Protein AF-A0A8K0J431-F1 (afdb_monomer_lite)

Sequence (73 aa):
MPTSHHVLLIGGHGKVAQLLTPLLLKRAWTVTSMIRTEEQVPAVEKLGDGLPGRLHVLVHSVAEVSTQERAAA

Radius of gyration: 13.06 Å; chains: 1; bounding box: 26×28×34 Å

pLDDT: mean 92.87, std 10.89, range [47.12, 98.56]

Structure (mmCIF, N/CA/C/O backbone):
data_AF-A0A8K0J431-F1
#
_entry.id   AF-A0A8K0J431-F1
#
loop_
_atom_site.group_PDB
_atom_site.id
_atom_site.type_symbol
_atom_site.label_atom_id
_atom_site.label_alt_id
_atom_site.label_comp_id
_atom_site.label_asym_id
_atom_site.label_entity_id
_atom_site.label_seq_id
_atom_site.pdbx_PDB_ins_code
_atom_site.Cartn_x
_atom_site.Cartn_y
_atom_site.Cartn_z
_atom_site.occupancy
_atom_site.B_iso_or_equiv
_atom_site.auth_seq_id
_atom_site.auth_comp_id
_atom_site.auth_asym_id
_atom_site.auth_atom_id
_atom_site.pdbx_PDB_model_num
ATOM 1 N N . MET A 1 1 ? -6.262 -16.938 18.337 1.00 47.12 1 MET A N 1
ATOM 2 C CA . MET A 1 1 ? -5.801 -15.581 17.971 1.00 47.12 1 MET A CA 1
ATOM 3 C C . MET A 1 1 ? -6.486 -15.197 16.672 1.00 47.12 1 MET A C 1
ATOM 5 O O . MET A 1 1 ? -6.587 -16.085 15.831 1.00 47.12 1 MET A O 1
ATOM 9 N N . PRO A 1 2 ? -7.016 -13.974 16.499 1.00 53.34 2 PRO A N 1
ATOM 10 C CA . PRO A 1 2 ? -7.563 -13.585 15.204 1.00 53.34 2 PRO A CA 1
ATOM 11 C C . PRO A 1 2 ? -6.432 -13.684 14.177 1.00 53.34 2 PRO A C 1
ATOM 13 O O . PRO A 1 2 ? -5.348 -13.145 14.388 1.00 53.34 2 PRO A O 1
ATOM 16 N N . THR A 1 3 ? -6.643 -14.456 13.117 1.00 59.91 3 THR A N 1
ATOM 17 C CA . THR A 1 3 ? -5.665 -14.620 12.043 1.00 59.91 3 THR A CA 1
ATOM 18 C C . THR A 1 3 ? -5.498 -13.277 11.342 1.00 59.91 3 THR A C 1
ATOM 20 O O . THR A 1 3 ? -6.424 -12.803 10.676 1.00 59.91 3 THR A O 1
ATOM 23 N N . SER A 1 4 ? -4.343 -12.637 11.514 1.00 78.62 4 SER A N 1
ATOM 24 C CA . SER A 1 4 ? -3.993 -11.429 10.770 1.00 78.62 4 SER A CA 1
ATOM 25 C C . SER A 1 4 ? -3.961 -11.774 9.285 1.00 78.62 4 SER A C 1
ATOM 27 O O . SER A 1 4 ? -3.166 -12.604 8.852 1.00 78.62 4 SER A O 1
ATOM 29 N N . HIS A 1 5 ? -4.876 -11.198 8.508 1.00 95.38 5 HIS A N 1
ATOM 30 C CA . HIS A 1 5 ? -4.916 -11.418 7.066 1.00 95.38 5 HIS A CA 1
ATOM 31 C C . HIS A 1 5 ? -3.835 -10.556 6.407 1.00 95.38 5 HIS A C 1
ATOM 33 O O . HIS A 1 5 ? -3.722 -9.362 6.706 1.00 95.38 5 HIS A O 1
ATOM 39 N N . HIS A 1 6 ? -3.063 -11.164 5.508 1.00 97.25 6 HIS A N 1
ATOM 40 C CA . HIS A 1 6 ? -2.046 -10.500 4.698 1.00 97.25 6 HIS A CA 1
ATOM 41 C C . HIS A 1 6 ? -2.476 -10.543 3.233 1.00 97.25 6 HIS A C 1
ATOM 43 O O . HIS A 1 6 ? -2.766 -11.616 2.706 1.00 97.25 6 HIS A O 1
ATOM 49 N N . VAL A 1 7 ? -2.538 -9.382 2.582 1.00 97.62 7 VAL A N 1
ATOM 50 C CA . VAL A 1 7 ? -2.978 -9.249 1.188 1.00 97.62 7 VAL A CA 1
ATOM 51 C C . VAL A 1 7 ? -1.903 -8.548 0.369 1.00 97.62 7 VAL A C 1
ATOM 53 O O . VAL A 1 7 ? -1.489 -7.448 0.719 1.00 97.62 7 VAL A O 1
ATOM 56 N N . LEU A 1 8 ? -1.497 -9.154 -0.746 1.00 97.44 8 LEU A N 1
ATOM 57 C CA . LEU A 1 8 ? -0.676 -8.512 -1.773 1.00 97.44 8 LEU A CA 1
ATOM 58 C C . LEU A 1 8 ? -1.580 -7.988 -2.896 1.00 97.44 8 LEU A C 1
ATOM 60 O O . LEU A 1 8 ? -2.283 -8.765 -3.540 1.00 97.44 8 LEU A O 1
ATOM 64 N N . LEU A 1 9 ? -1.550 -6.680 -3.146 1.00 97.31 9 LEU A N 1
ATOM 65 C CA . LEU A 1 9 ? -2.241 -6.044 -4.266 1.00 97.31 9 LEU A CA 1
ATOM 66 C C . LEU A 1 9 ? -1.240 -5.716 -5.374 1.00 97.31 9 LEU A C 1
ATOM 68 O O . LEU A 1 9 ? -0.426 -4.804 -5.247 1.00 97.31 9 LEU A O 1
ATOM 72 N N . ILE A 1 10 ? -1.325 -6.452 -6.481 1.00 96.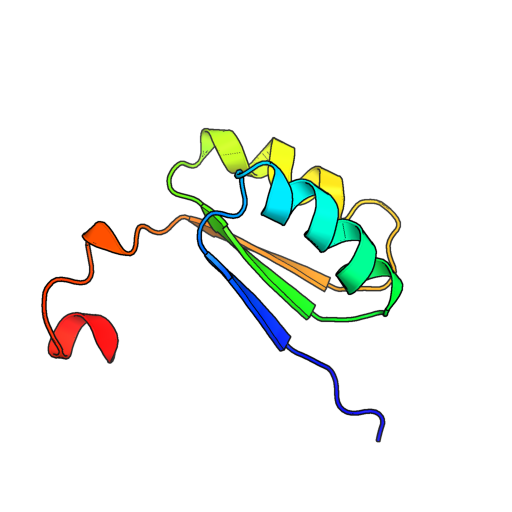69 10 ILE A N 1
ATOM 73 C CA . ILE A 1 10 ? -0.554 -6.184 -7.698 1.00 96.69 10 ILE A CA 1
ATOM 74 C C . ILE A 1 10 ? -1.232 -5.045 -8.466 1.00 96.69 10 ILE A C 1
ATOM 76 O O . ILE A 1 10 ? -2.418 -5.128 -8.781 1.00 96.69 10 ILE A O 1
ATOM 80 N N . GLY A 1 11 ? -0.483 -3.986 -8.783 1.00 96.19 11 GLY A N 1
ATOM 81 C CA . GLY A 1 11 ? -1.045 -2.796 -9.427 1.00 96.19 11 GLY A CA 1
ATOM 82 C C . GLY A 1 11 ? -1.714 -1.856 -8.423 1.00 96.19 11 GLY A C 1
ATOM 83 O O . GLY A 1 11 ? -2.813 -1.364 -8.667 1.00 96.19 11 GLY A O 1
ATOM 84 N N . GLY A 1 12 ? -1.037 -1.592 -7.306 1.00 97.38 12 GLY A N 1
ATOM 85 C CA . GLY A 1 12 ? -1.498 -0.799 -6.166 1.00 97.38 12 GLY A CA 1
ATOM 86 C C . GLY A 1 12 ? -2.009 0.609 -6.485 1.00 97.38 12 GLY A C 1
ATOM 87 O O . GLY A 1 12 ? -2.905 1.112 -5.812 1.00 97.38 12 GLY A O 1
ATOM 88 N N . HIS A 1 13 ? -1.492 1.227 -7.550 1.00 97.88 13 HIS A N 1
ATOM 89 C CA . HIS A 1 13 ? -1.938 2.537 -8.033 1.00 97.88 13 HIS A CA 1
ATOM 90 C C . HIS A 1 13 ? -3.151 2.455 -8.983 1.00 97.88 13 HIS A C 1
ATOM 92 O O . HIS A 1 13 ? -3.689 3.474 -9.405 1.00 97.88 13 HIS A O 1
ATOM 98 N N . GLY A 1 14 ? -3.617 1.257 -9.341 1.00 97.75 14 GLY A N 1
ATOM 99 C CA . GLY A 1 14 ? -4.813 1.074 -10.158 1.00 97.75 14 GLY A CA 1
ATOM 100 C C . GLY A 1 14 ? -6.087 1.478 -9.413 1.00 97.75 14 GLY A C 1
ATOM 101 O O . GLY A 1 14 ? -6.195 1.305 -8.201 1.00 97.75 14 GLY A O 1
ATOM 102 N N . LYS A 1 15 ? -7.099 1.958 -10.147 1.00 97.94 15 LYS A N 1
ATOM 103 C CA . LYS A 1 15 ? -8.368 2.462 -9.583 1.00 97.94 15 LYS A CA 1
ATOM 104 C C . LYS A 1 15 ? -9.009 1.506 -8.569 1.00 97.94 15 LYS A C 1
ATOM 106 O O . LYS A 1 15 ? -9.443 1.934 -7.506 1.00 97.94 15 LYS A O 1
ATOM 111 N N . VAL A 1 16 ? -9.077 0.214 -8.894 1.00 98.19 16 VAL A N 1
ATOM 112 C CA . VAL A 1 16 ? -9.705 -0.789 -8.017 1.00 98.19 16 VAL A CA 1
ATOM 113 C C . VAL A 1 16 ? -8.867 -1.034 -6.764 1.00 98.19 16 VAL A C 1
ATOM 115 O O . VAL A 1 16 ? -9.430 -1.087 -5.676 1.00 98.19 16 VAL A O 1
ATOM 118 N N . ALA A 1 17 ? -7.540 -1.122 -6.890 1.00 98.25 17 ALA A N 1
ATOM 119 C CA . ALA A 1 17 ? -6.652 -1.292 -5.744 1.00 98.25 17 ALA A CA 1
ATOM 120 C C . ALA A 1 17 ? -6.761 -0.104 -4.778 1.00 98.25 17 ALA A C 1
ATOM 122 O O . ALA A 1 17 ? -6.911 -0.310 -3.578 1.00 98.25 17 ALA A O 1
ATOM 123 N N . GLN A 1 18 ? -6.809 1.127 -5.299 1.00 98.38 18 GLN A N 1
ATOM 124 C CA . GLN A 1 18 ? 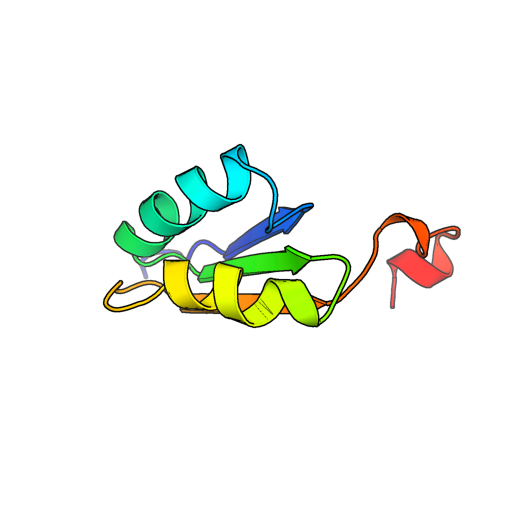-6.987 2.321 -4.470 1.00 98.38 18 GLN A CA 1
ATOM 125 C C . GLN A 1 18 ? -8.320 2.329 -3.705 1.00 98.38 18 GLN A C 1
ATOM 127 O O . GLN A 1 18 ? -8.361 2.748 -2.552 1.00 98.38 18 GLN A O 1
ATOM 132 N N . LEU A 1 19 ? -9.405 1.833 -4.312 1.00 98.56 19 LEU A N 1
ATOM 133 C CA . LEU A 1 19 ? -10.706 1.703 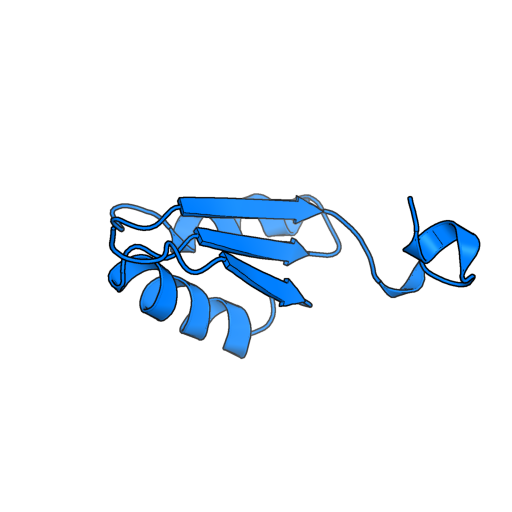-3.643 1.00 98.56 19 LEU A CA 1
ATOM 134 C C . LEU A 1 19 ? -10.738 0.548 -2.631 1.00 98.56 19 LEU A C 1
ATOM 136 O O . LEU A 1 19 ? -11.399 0.647 -1.599 1.00 98.56 19 LEU A O 1
ATOM 140 N N . LEU A 1 20 ? -10.035 -0.548 -2.920 1.00 98.50 20 LEU A N 1
ATOM 141 C CA . LEU A 1 20 ? -10.012 -1.747 -2.088 1.00 98.50 20 LEU A CA 1
ATOM 142 C C . LEU A 1 20 ? -9.154 -1.566 -0.829 1.00 98.50 20 LEU A C 1
ATOM 144 O O . LEU A 1 20 ? -9.580 -1.968 0.252 1.00 98.50 20 LEU A O 1
ATOM 148 N N . THR A 1 21 ? -7.983 -0.935 -0.947 1.00 98.50 21 THR A N 1
ATOM 149 C CA . THR A 1 21 ? -7.033 -0.711 0.155 1.00 98.50 21 THR A CA 1
ATOM 150 C C . THR A 1 21 ? -7.692 -0.182 1.436 1.00 98.50 21 THR A C 1
ATOM 152 O O . THR A 1 21 ? -7.598 -0.867 2.458 1.00 98.50 21 THR A O 1
ATOM 155 N N . PRO A 1 22 ? -8.439 0.940 1.439 1.00 98.38 22 PRO A N 1
ATOM 156 C CA . PRO A 1 22 ? -9.053 1.442 2.665 1.00 98.38 22 PRO A CA 1
ATOM 157 C C . PRO A 1 22 ? -10.112 0.488 3.241 1.00 98.38 22 PRO A C 1
ATOM 159 O O . PRO A 1 22 ? -10.314 0.466 4.453 1.00 98.38 22 PRO A O 1
ATOM 162 N N . LEU A 1 23 ? -10.783 -0.334 2.422 1.00 98.31 23 LEU A N 1
ATOM 163 C CA . LEU A 1 23 ? -11.746 -1.334 2.910 1.00 98.31 23 LEU A CA 1
ATOM 164 C C . LEU A 1 23 ? -11.052 -2.476 3.663 1.00 98.31 23 LEU A C 1
ATOM 166 O O . LEU A 1 23 ? -11.568 -2.939 4.681 1.00 98.31 23 LEU A O 1
ATOM 170 N N . LEU A 1 24 ? -9.887 -2.915 3.183 1.00 97.69 24 LEU A N 1
ATOM 171 C CA . LEU A 1 24 ? -9.076 -3.940 3.845 1.00 97.69 24 LEU A CA 1
ATOM 172 C C . LEU A 1 24 ? -8.448 -3.394 5.133 1.00 97.69 24 LEU A C 1
ATOM 174 O O . LEU A 1 24 ? -8.518 -4.035 6.181 1.00 97.69 24 LEU A O 1
ATOM 178 N N . LEU A 1 25 ? -7.908 -2.175 5.088 1.00 97.75 25 LEU A N 1
ATOM 179 C CA . LEU A 1 25 ? -7.286 -1.537 6.249 1.00 97.75 25 LEU A CA 1
ATOM 180 C C . LEU A 1 25 ? -8.303 -1.217 7.355 1.00 97.75 25 LEU A C 1
ATOM 182 O O . LEU A 1 25 ? -7.990 -1.395 8.528 1.00 97.75 25 LEU A O 1
ATOM 186 N N . LYS A 1 26 ? -9.551 -0.854 7.019 1.00 97.44 26 LYS A N 1
ATOM 187 C CA . LYS A 1 26 ? -10.654 -0.720 7.997 1.00 97.44 26 LYS A CA 1
ATOM 188 C C . LYS A 1 26 ? -10.951 -2.011 8.764 1.00 97.44 26 LYS A C 1
ATOM 190 O O . LYS A 1 26 ? -11.470 -1.947 9.873 1.00 97.44 26 LYS A O 1
ATOM 195 N N . ARG A 1 27 ? -10.616 -3.174 8.198 1.00 95.88 27 ARG A N 1
ATOM 196 C CA . ARG A 1 27 ? -10.744 -4.488 8.850 1.00 95.88 27 ARG A CA 1
ATOM 197 C C . ARG A 1 27 ? -9.500 -4.879 9.658 1.00 95.88 27 ARG A C 1
ATOM 199 O O . ARG A 1 27 ? -9.404 -6.026 10.081 1.00 95.88 27 ARG A O 1
ATOM 206 N N . ALA A 1 28 ? -8.560 -3.950 9.856 1.00 96.25 28 ALA A N 1
ATOM 207 C CA . ALA A 1 28 ? -7.270 -4.173 10.508 1.00 96.25 28 ALA A CA 1
ATOM 208 C C . ALA A 1 28 ? -6.388 -5.227 9.806 1.00 96.25 28 ALA A C 1
ATOM 210 O O . ALA A 1 28 ? -5.604 -5.927 10.445 1.00 96.25 28 ALA A O 1
ATOM 211 N N . TRP A 1 29 ? -6.517 -5.368 8.481 1.00 97.06 29 TRP A N 1
ATOM 212 C CA . TRP A 1 29 ? -5.670 -6.276 7.700 1.00 97.06 29 TRP A CA 1
ATOM 213 C C . TRP A 1 29 ? -4.319 -5.634 7.372 1.00 97.06 29 TRP A C 1
ATOM 215 O O . TRP A 1 29 ? -4.173 -4.410 7.403 1.00 97.06 29 TRP A O 1
ATOM 225 N N . THR A 1 30 ? -3.332 -6.467 7.036 1.00 98.00 30 THR A N 1
ATOM 226 C CA . THR A 1 30 ? -2.055 -6.007 6.476 1.00 98.00 30 THR A CA 1
ATOM 227 C C . THR A 1 30 ? -2.128 -6.069 4.955 1.00 98.00 30 THR A C 1
ATOM 229 O O . THR A 1 30 ? -2.397 -7.129 4.389 1.00 98.00 30 THR A O 1
ATOM 232 N N . VAL A 1 31 ? -1.884 -4.946 4.289 1.00 98.25 31 VAL A N 1
ATOM 233 C CA . VAL A 1 31 ? -1.891 -4.829 2.829 1.00 98.25 31 VAL A CA 1
ATOM 234 C C . VAL A 1 31 ? -0.492 -4.457 2.361 1.00 98.25 31 VAL A C 1
ATOM 236 O O . VAL A 1 31 ? 0.045 -3.439 2.782 1.00 98.25 31 VAL A O 1
ATOM 239 N N . THR A 1 32 ? 0.079 -5.248 1.461 1.00 98.50 32 THR A N 1
ATOM 240 C CA . THR A 1 32 ? 1.258 -4.878 0.677 1.00 98.50 32 THR A CA 1
ATOM 241 C C . THR A 1 32 ? 0.785 -4.468 -0.708 1.00 98.50 32 THR A C 1
ATOM 243 O O . THR A 1 32 ? 0.208 -5.267 -1.440 1.00 98.50 32 THR A O 1
ATOM 246 N N . SER A 1 33 ? 0.992 -3.209 -1.067 1.00 98.31 33 SER A N 1
ATOM 247 C CA . SER A 1 33 ? 0.564 -2.626 -2.332 1.00 98.31 33 SER A CA 1
ATOM 248 C C . SER A 1 33 ? 1.768 -2.486 -3.255 1.00 98.31 33 SER A C 1
ATOM 250 O O . SER A 1 33 ? 2.683 -1.716 -2.965 1.00 98.31 33 SER A O 1
ATOM 252 N N . MET A 1 34 ? 1.793 -3.250 -4.348 1.00 98.19 34 MET A N 1
ATOM 253 C CA . MET A 1 34 ? 2.905 -3.242 -5.295 1.00 98.19 34 MET A CA 1
ATOM 254 C C . MET A 1 34 ? 2.649 -2.274 -6.450 1.00 98.19 34 MET A C 1
ATOM 256 O O . MET A 1 34 ? 1.643 -2.381 -7.158 1.00 98.19 34 MET A O 1
ATOM 260 N N . ILE A 1 35 ? 3.581 -1.353 -6.659 1.00 98.00 35 ILE A N 1
ATOM 261 C CA . ILE A 1 35 ? 3.546 -0.290 -7.667 1.00 98.00 35 ILE A CA 1
ATOM 262 C C . ILE A 1 35 ? 4.819 -0.297 -8.505 1.00 98.00 35 ILE A C 1
ATOM 264 O O . ILE A 1 35 ? 5.839 -0.830 -8.087 1.00 98.00 35 ILE A O 1
ATOM 268 N N . ARG A 1 36 ? 4.760 0.293 -9.703 1.00 96.06 36 ARG A N 1
ATOM 269 C CA . ARG A 1 36 ? 5.880 0.231 -10.657 1.00 96.06 36 ARG A CA 1
ATOM 270 C C . ARG A 1 36 ? 6.896 1.354 -10.501 1.00 96.06 36 ARG A C 1
ATOM 272 O O . ARG A 1 36 ? 8.012 1.191 -10.974 1.00 96.06 36 ARG A O 1
ATOM 279 N N . THR A 1 37 ? 6.509 2.487 -9.923 1.00 96.44 37 THR A N 1
ATOM 280 C CA . THR A 1 37 ? 7.367 3.676 -9.889 1.00 96.44 37 THR A CA 1
ATOM 281 C C . THR A 1 37 ? 7.290 4.372 -8.532 1.00 96.44 37 THR A C 1
ATOM 283 O O . THR A 1 37 ? 6.246 4.347 -7.877 1.00 96.44 37 THR A O 1
ATOM 286 N N . GLU A 1 38 ? 8.397 4.983 -8.114 1.00 97.56 38 GLU A N 1
ATOM 287 C CA . GLU A 1 38 ? 8.543 5.719 -6.846 1.00 97.56 38 GLU A CA 1
ATOM 288 C C . GLU A 1 38 ? 7.542 6.881 -6.730 1.00 97.56 38 GLU A C 1
ATOM 290 O O . GLU A 1 38 ? 6.994 7.151 -5.665 1.00 97.56 38 GLU A O 1
ATOM 295 N N . GLU A 1 39 ? 7.202 7.535 -7.844 1.00 98.00 39 GLU A N 1
ATOM 296 C CA . GLU A 1 39 ? 6.298 8.693 -7.853 1.00 98.00 39 GLU A CA 1
ATOM 297 C C . GLU A 1 39 ? 4.865 8.329 -7.433 1.00 98.00 39 GLU A C 1
ATOM 299 O O . GLU A 1 39 ? 4.076 9.202 -7.070 1.00 98.00 39 GLU A O 1
ATOM 304 N N . GLN A 1 40 ? 4.509 7.040 -7.472 1.00 97.88 40 GLN A N 1
ATOM 305 C CA . GLN A 1 40 ? 3.204 6.546 -7.031 1.00 97.88 40 GLN A CA 1
ATOM 306 C C . GLN A 1 40 ? 3.131 6.328 -5.511 1.00 97.88 40 GLN A C 1
ATOM 308 O O . GLN A 1 40 ? 2.016 6.223 -4.990 1.00 97.88 40 GLN A O 1
ATOM 313 N N . VAL A 1 41 ? 4.268 6.283 -4.800 1.00 98.25 41 VAL A N 1
ATOM 314 C CA . VAL A 1 41 ? 4.339 5.989 -3.355 1.00 98.25 41 VAL A CA 1
ATOM 315 C C . VAL A 1 41 ? 3.447 6.933 -2.538 1.00 98.25 41 VAL A C 1
ATOM 317 O O . VAL A 1 41 ? 2.558 6.420 -1.851 1.00 98.25 41 VAL A O 1
ATOM 320 N N . PRO A 1 42 ? 3.535 8.277 -2.671 1.00 98.25 42 PRO A N 1
ATOM 321 C CA . PRO A 1 42 ? 2.766 9.180 -1.810 1.00 98.25 42 PRO A CA 1
ATOM 322 C C . PRO A 1 42 ? 1.250 9.020 -1.975 1.00 98.25 42 PRO A C 1
ATOM 324 O O . PRO A 1 42 ? 0.484 9.145 -1.020 1.00 98.25 42 PRO A O 1
ATOM 327 N N . ALA A 1 43 ? 0.795 8.721 -3.197 1.00 97.88 43 ALA A N 1
ATOM 328 C CA . ALA A 1 43 ? -0.620 8.504 -3.478 1.00 97.88 43 ALA A CA 1
ATOM 329 C C . ALA A 1 43 ? -1.144 7.211 -2.835 1.00 97.88 43 ALA A C 1
ATOM 331 O O . ALA A 1 43 ? -2.299 7.169 -2.415 1.00 97.88 43 ALA A O 1
ATOM 332 N N . VAL A 1 44 ? -0.313 6.165 -2.767 1.00 98.25 44 VAL A N 1
ATOM 333 C CA . VAL A 1 44 ? -0.680 4.885 -2.151 1.00 98.25 44 VAL A CA 1
ATOM 334 C C . VAL A 1 44 ? -0.619 4.969 -0.630 1.00 98.25 44 VAL A C 1
ATOM 336 O O . VAL A 1 44 ? -1.563 4.522 0.012 1.00 98.25 44 VAL A O 1
ATOM 339 N N . GLU A 1 45 ? 0.423 5.570 -0.050 1.00 98.25 45 GLU A N 1
ATOM 340 C CA . GLU A 1 45 ? 0.565 5.718 1.409 1.00 98.25 45 GLU A CA 1
ATOM 341 C C . GLU A 1 45 ? -0.629 6.447 2.031 1.00 98.25 45 GLU A C 1
ATOM 343 O O . GLU A 1 45 ? -1.197 5.974 3.016 1.00 98.25 45 GLU A O 1
ATOM 348 N N . LYS A 1 46 ? -1.103 7.513 1.372 1.00 98.31 46 LYS A N 1
ATOM 349 C CA . LYS A 1 46 ? -2.269 8.300 1.799 1.00 98.31 46 LYS A CA 1
ATOM 350 C C . LYS A 1 46 ? -3.557 7.479 1.963 1.00 98.31 46 LYS A C 1
ATOM 352 O O . LYS A 1 46 ? -4.470 7.885 2.677 1.00 98.31 46 LYS A O 1
ATOM 357 N N . LEU A 1 47 ? -3.666 6.316 1.316 1.00 98.19 47 LEU A N 1
ATOM 358 C CA . LEU A 1 47 ? -4.832 5.431 1.452 1.00 98.19 47 LEU A CA 1
ATOM 359 C C . LEU A 1 47 ? -4.918 4.764 2.832 1.00 98.19 47 LEU A C 1
ATOM 361 O O . LEU A 1 47 ? -5.977 4.236 3.180 1.00 98.19 47 LEU A O 1
ATOM 365 N N . GLY A 1 48 ? -3.812 4.740 3.583 1.00 97.44 48 GLY A N 1
ATOM 366 C CA . GLY A 1 48 ? -3.731 4.158 4.920 1.00 97.44 48 GLY A CA 1
ATOM 367 C C . GLY A 1 48 ? -3.933 5.142 6.069 1.00 97.44 48 GLY A C 1
ATOM 368 O O . GLY A 1 48 ? -4.072 4.696 7.209 1.00 97.44 48 GLY A O 1
ATOM 369 N N . ASP A 1 49 ? -3.985 6.447 5.793 1.00 97.50 49 ASP A N 1
ATOM 370 C CA . ASP A 1 49 ? -4.038 7.486 6.822 1.00 97.50 49 ASP A CA 1
ATOM 371 C C . ASP A 1 49 ? -5.223 7.288 7.779 1.00 97.50 49 ASP A C 1
ATOM 373 O O . ASP A 1 49 ? -6.390 7.257 7.383 1.00 97.50 49 ASP A O 1
ATOM 377 N N . GLY A 1 50 ? -4.914 7.157 9.072 1.00 96.56 50 GLY A N 1
ATOM 378 C CA . GLY A 1 50 ? -5.912 7.036 10.137 1.00 96.56 50 GLY A CA 1
ATOM 379 C C . GLY A 1 50 ? -6.670 5.704 10.182 1.00 96.56 50 GLY A C 1
ATOM 380 O O . GLY A 1 50 ? -7.676 5.612 10.888 1.00 96.56 50 GLY A O 1
ATOM 381 N N . LEU A 1 51 ? -6.229 4.673 9.454 1.00 97.81 51 LEU A N 1
ATOM 382 C CA . LEU A 1 51 ? -6.860 3.350 9.460 1.00 97.81 51 LEU A CA 1
ATOM 383 C C . LEU A 1 51 ? -6.126 2.361 10.385 1.00 97.81 51 LEU A C 1
ATOM 385 O O . LEU A 1 51 ? -4.917 2.466 10.566 1.00 97.81 51 LEU A O 1
ATOM 389 N N . PRO A 1 52 ? -6.835 1.376 10.971 1.00 96.62 52 PRO A N 1
ATOM 390 C CA . PRO A 1 52 ? -6.251 0.464 11.961 1.00 96.62 52 PRO A CA 1
ATOM 391 C C . PRO A 1 52 ? -5.370 -0.640 11.351 1.00 96.62 52 PRO A C 1
ATOM 393 O O . PRO A 1 52 ? -4.656 -1.329 12.077 1.00 96.62 52 PRO A O 1
ATOM 396 N N . GLY A 1 53 ? -5.462 -0.863 10.038 1.00 95.69 53 GLY A N 1
ATOM 397 C CA . GLY A 1 53 ? -4.634 -1.826 9.316 1.00 95.69 53 GLY A CA 1
ATOM 398 C C . GLY A 1 53 ? -3.226 -1.306 9.038 1.00 95.69 53 GLY A C 1
ATOM 399 O O . GLY A 1 53 ? -2.924 -0.131 9.220 1.00 95.69 53 GLY A O 1
ATOM 400 N N . ARG A 1 54 ? -2.359 -2.192 8.546 1.00 97.62 54 ARG A N 1
ATOM 401 C CA . ARG A 1 54 ? -0.987 -1.845 8.155 1.00 97.62 54 ARG A CA 1
ATOM 402 C C . ARG A 1 54 ? -0.872 -1.815 6.637 1.00 97.62 54 ARG A C 1
ATOM 404 O O . ARG A 1 54 ? -1.242 -2.787 5.985 1.00 97.62 54 ARG A O 1
ATOM 411 N N . LEU A 1 55 ? -0.325 -0.734 6.091 1.00 98.31 55 LEU A N 1
ATOM 412 C CA . LEU A 1 55 ? -0.020 -0.609 4.669 1.00 98.31 55 LEU A CA 1
ATOM 413 C C . LEU A 1 55 ? 1.496 -0.655 4.452 1.00 98.31 55 LEU A C 1
ATOM 415 O O . LEU A 1 55 ? 2.241 0.075 5.098 1.00 98.31 55 LEU A O 1
ATOM 419 N N . HIS A 1 56 ? 1.934 -1.511 3.536 1.00 98.44 56 HIS A N 1
ATOM 420 C CA . HIS A 1 56 ? 3.283 -1.535 2.985 1.00 98.44 56 HIS A CA 1
ATOM 421 C C . HIS A 1 56 ? 3.223 -1.163 1.509 1.00 98.44 56 HIS A C 1
ATOM 423 O O . HIS A 1 56 ? 2.317 -1.601 0.797 1.00 98.44 56 HIS A O 1
ATOM 429 N N . VAL A 1 57 ? 4.205 -0.404 1.037 1.00 98.25 57 VAL A N 1
ATOM 430 C CA . VAL A 1 57 ? 4.362 -0.087 -0.383 1.00 98.25 57 VAL A CA 1
ATOM 431 C C . VAL A 1 57 ? 5.588 -0.823 -0.907 1.00 98.25 57 VAL A C 1
ATOM 433 O O . VAL A 1 57 ? 6.662 -0.738 -0.320 1.00 98.25 57 VAL A O 1
ATOM 436 N N . LEU A 1 58 ? 5.407 -1.586 -1.983 1.00 97.88 58 LEU A N 1
ATOM 437 C CA . LEU A 1 58 ? 6.469 -2.326 -2.660 1.00 97.88 58 LEU A CA 1
ATOM 438 C C . LEU A 1 58 ? 6.661 -1.734 -4.057 1.00 97.88 58 LEU A C 1
ATOM 440 O O . LEU A 1 58 ? 5.795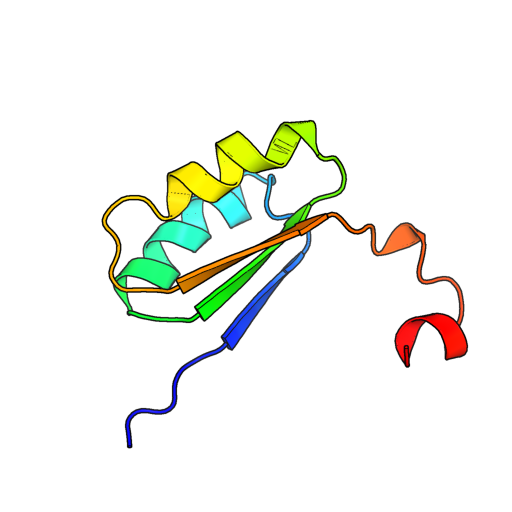 -1.887 -4.916 1.00 97.88 58 LEU A O 1
ATOM 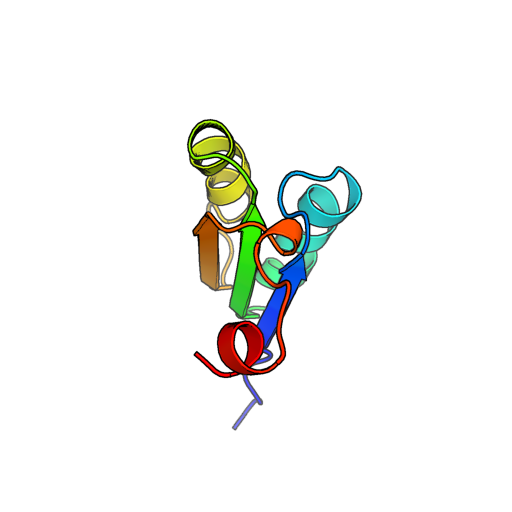444 N N . VAL A 1 59 ? 7.786 -1.065 -4.296 1.00 97.50 59 VAL A N 1
ATOM 445 C CA . VAL A 1 59 ? 8.128 -0.564 -5.633 1.00 97.50 59 VAL A CA 1
ATOM 446 C C . VAL A 1 59 ? 8.810 -1.690 -6.406 1.00 97.50 59 VAL A C 1
ATOM 448 O O . VAL A 1 59 ? 10.005 -1.923 -6.257 1.00 97.50 59 VAL A O 1
ATOM 451 N N . HIS A 1 60 ? 8.029 -2.443 -7.180 1.00 94.94 60 HIS A N 1
ATOM 452 C CA . HIS A 1 60 ? 8.531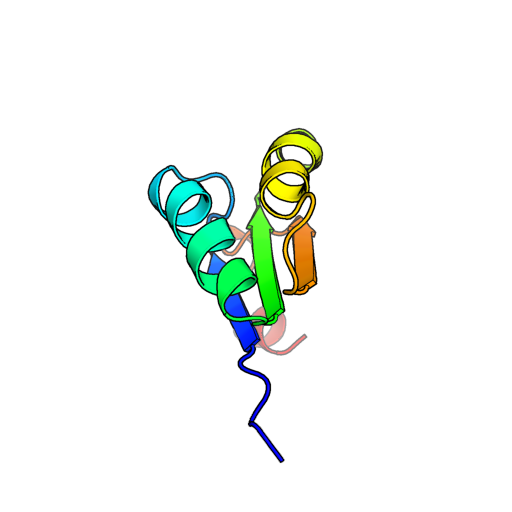 -3.532 -8.011 1.00 94.94 60 HIS A CA 1
ATOM 453 C C . HIS A 1 60 ? 7.575 -3.846 -9.173 1.00 94.94 60 HIS A C 1
ATOM 455 O O . HIS A 1 60 ? 6.376 -3.552 -9.139 1.00 94.94 60 HIS A O 1
ATOM 461 N N . SER A 1 61 ? 8.106 -4.459 -10.228 1.00 91.62 61 SER A N 1
ATOM 462 C CA . SER A 1 61 ? 7.380 -4.772 -11.451 1.00 91.62 61 SER A CA 1
ATOM 463 C C . SER A 1 61 ? 7.371 -6.275 -11.694 1.00 91.62 61 SER A C 1
ATOM 465 O O . SER A 1 61 ? 8.410 -6.885 -11.919 1.00 91.62 61 SER A O 1
ATOM 467 N N . VAL A 1 62 ? 6.176 -6.868 -11.761 1.00 90.88 62 VAL A N 1
ATOM 468 C CA . VAL A 1 62 ? 6.007 -8.286 -12.137 1.00 90.88 62 VAL A CA 1
ATOM 469 C C . VAL A 1 62 ? 6.608 -8.583 -13.513 1.00 90.88 62 VAL A C 1
ATOM 471 O O . VAL A 1 62 ? 7.049 -9.697 -13.759 1.00 90.88 62 VAL A O 1
ATOM 474 N N . ALA A 1 63 ? 6.679 -7.589 -14.406 1.00 88.50 63 ALA A N 1
ATOM 475 C CA . ALA A 1 63 ? 7.273 -7.763 -15.731 1.00 88.50 63 ALA A CA 1
ATOM 476 C C . ALA A 1 63 ? 8.777 -8.105 -15.686 1.00 88.50 63 ALA A C 1
ATOM 478 O O . ALA A 1 63 ? 9.312 -8.621 -16.662 1.00 88.50 63 ALA A O 1
ATOM 479 N N . GLU A 1 64 ? 9.460 -7.834 -14.570 1.00 87.31 64 GLU A N 1
ATOM 480 C CA . GLU A 1 64 ? 10.874 -8.180 -14.376 1.00 87.31 64 GLU A CA 1
ATOM 481 C C . GLU A 1 64 ? 11.069 -9.639 -13.931 1.00 87.31 64 GLU A C 1
ATOM 483 O O . GLU A 1 64 ? 12.186 -10.168 -14.006 1.00 87.31 64 GLU A O 1
ATOM 488 N N . VAL A 1 65 ? 9.984 -10.314 -13.530 1.00 88.00 65 VAL A N 1
ATOM 489 C CA . VAL A 1 65 ? 9.954 -11.738 -13.185 1.00 88.00 65 VAL A CA 1
ATOM 490 C C . VAL A 1 65 ? 9.782 -12.549 -14.470 1.00 88.00 65 VAL A C 1
ATOM 492 O O . VAL A 1 65 ? 8.678 -12.893 -14.882 1.00 88.00 65 VAL A O 1
ATOM 495 N N . SER A 1 66 ? 10.899 -12.817 -15.142 1.00 87.12 66 SER A N 1
ATOM 496 C CA . SER A 1 66 ? 10.936 -13.520 -16.434 1.00 87.12 66 SER A CA 1
ATOM 497 C C . SER A 1 66 ? 11.334 -14.994 -16.342 1.00 87.12 66 SER A C 1
ATOM 499 O O . SER A 1 66 ? 11.278 -15.711 -17.337 1.00 87.12 66 SER A O 1
ATOM 501 N N . THR A 1 67 ? 11.771 -15.444 -15.168 1.00 89.62 67 THR A N 1
ATOM 502 C CA . THR A 1 67 ? 12.306 -16.790 -14.933 1.00 89.62 67 THR A CA 1
ATOM 503 C C . THR A 1 67 ? 11.834 -17.318 -13.588 1.00 89.62 67 THR A C 1
ATOM 505 O O . THR A 1 67 ? 11.459 -16.543 -12.703 1.00 89.62 67 THR A O 1
ATOM 508 N N . GLN A 1 68 ? 11.858 -18.640 -13.428 1.00 83.25 68 GLN A N 1
ATOM 509 C CA . GLN A 1 68 ? 11.479 -19.283 -12.174 1.00 83.25 68 GLN A CA 1
ATOM 510 C C . GLN A 1 68 ? 12.456 -18.924 -11.048 1.00 83.25 68 GLN A C 1
ATOM 512 O O . GLN A 1 68 ? 12.033 -18.704 -9.917 1.00 83.25 68 GLN A O 1
ATOM 517 N N . GLU A 1 69 ? 13.741 -18.777 -11.367 1.00 85.12 69 GLU A N 1
ATOM 518 C CA . GLU A 1 69 ? 14.776 -18.347 -10.429 1.00 85.12 69 GLU A CA 1
ATOM 519 C C . GLU A 1 69 ? 14.485 -16.944 -9.882 1.00 85.12 69 GLU A C 1
ATOM 521 O O . GLU A 1 69 ? 14.594 -16.722 -8.680 1.00 85.12 69 GLU A O 1
ATOM 526 N N . ARG A 1 70 ? 14.039 -16.007 -10.733 1.00 76.69 70 ARG A N 1
ATOM 527 C CA . ARG A 1 70 ? 13.633 -14.658 -10.297 1.00 76.69 70 ARG A CA 1
ATOM 528 C C . ARG A 1 70 ? 12.344 -14.628 -9.476 1.00 76.69 70 ARG A C 1
ATOM 530 O O . ARG A 1 70 ? 12.112 -13.643 -8.792 1.00 76.69 70 ARG A O 1
ATOM 537 N N . ALA A 1 71 ? 11.504 -15.659 -9.553 1.00 75.19 71 ALA A N 1
ATOM 538 C CA . ALA A 1 71 ? 10.278 -15.755 -8.758 1.00 75.19 71 ALA A CA 1
ATOM 539 C C . ALA A 1 71 ? 10.517 -16.325 -7.346 1.00 75.19 71 ALA A C 1
ATOM 541 O O . ALA A 1 71 ? 9.661 -16.174 -6.479 1.00 75.19 71 ALA A O 1
ATOM 542 N N . ALA A 1 72 ? 11.642 -17.014 -7.133 1.00 74.56 72 ALA A N 1
ATOM 543 C CA . ALA A 1 72 ? 11.980 -17.684 -5.876 1.00 74.56 72 ALA A CA 1
ATOM 544 C C . ALA A 1 72 ? 12.881 -16.854 -4.939 1.00 74.56 72 ALA A C 1
ATOM 546 O O . ALA A 1 72 ? 13.171 -17.313 -3.833 1.00 74.56 72 ALA A O 1
ATOM 547 N N . ALA A 1 73 ? 13.341 -15.684 -5.394 1.00 57.75 73 ALA A N 1
ATOM 548 C CA . ALA A 1 73 ? 14.201 -14.752 -4.661 1.00 57.75 73 ALA A CA 1
ATOM 549 C C . ALA A 1 73 ? 13.378 -13.691 -3.918 1.00 57.75 73 ALA A C 1
ATOM 551 O O . ALA A 1 73 ? 13.810 -13.303 -2.809 1.00 57.75 73 ALA A O 1
#

Foldseek 3Di:
DPPAAEEEAEACLDPVNLVVLLVCLQVQHEYEYEDADPVCVVVNVVSNPPGNHHYHYHHDDPVVVPDPVSVVD

Secondary structure (DSSP, 8-state):
-----EEEEETTTSHHHHHHHHHHHTTT-EEEEEES-GGGHHHHHGGGTT-SSEEEEEE--GGG--SHHHH--

InterPro domains:
  IPR036291 NAD(P)-binding domain superfamily [SSF51735] (6-71)

Organism: NCBI:txid83212